Protein AF-A0A1Y0MNX3-F1 (afdb_monomer)

Solvent-accessible surface area (backbone atoms only — not comparable to full-atom values): 7514 Å² total; per-residue (Å²): 138,81,90,79,78,86,81,73,80,86,66,85,75,71,79,74,72,75,70,81,72,64,74,63,71,43,80,47,65,31,34,36,38,62,47,93,88,50,35,39,37,36,40,94,92,42,61,27,32,37,54,91,44,74,61,46,54,52,47,45,63,61,40,55,80,48,40,91,49,83,80,47,52,24,37,34,32,34,33,28,28,60,44,73,46,61,96,88,58,86,80,45,71,30,36,33,41,73,74,43,83,74,46,78,48,74,43,84,78,68,82,83,79,77,75,77,80,79,82,126

Nearest PDB structures (foldseek):
  4ah6-assembly2_D  TM=6.033E-01  e=1.443E-02  Homo sapiens
  9cai-assembly1_Cd  TM=4.189E-01  e=8.002E+00  Caenorhabditis elegans
  4v6w-assembly1_Cd  TM=4.218E-01  e=9.463E+00  Drosophila melanogaster
  4v8p-assembly4_GW  TM=3.388E-01  e=6.766E+00  Tetrahymena thermophila

pLDDT: mean 82.09, std 19.61, range [44.91, 98.5]

Mean predicted aligned error: 12.0 Å

Secondary structure (DSSP, 8-state):
-------------------------EEEEEEEEEETTEEEEEETTEEEEEP-SHHHHHHHHHHGGG-SSTT--EEEEEEEEEEEPPTT-SS-SEEEEEEEEEEE----------------

Sequence (120 aa):
MRKLVSLFFVLALLASCAEEQSTATKTYKGNFLLFEDNAVLEVNEVMYTVTNDAMTQELATKAANWQKTPYDMVPVTLEAVVKAKPANAEGWDSILTIKKIVEVSPTAVGPDIEIEETKQ

Radius of gyration: 23.62 Å; Cα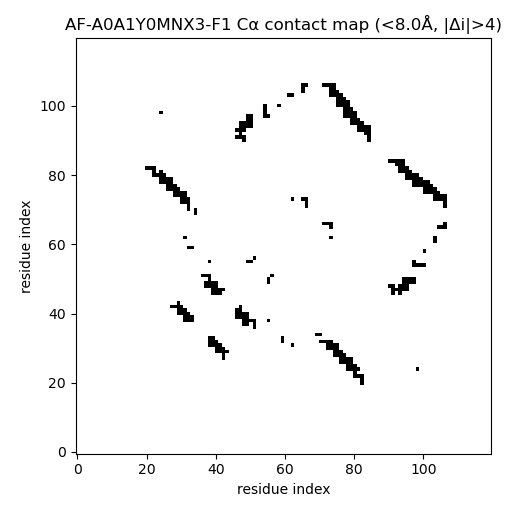 contacts (8 Å, |Δi|>4): 178; chains: 1; bounding box: 62×24×93 Å

Foldseek 3Di:
DDDDDDDDDPDPPPVPPVPPFPQDWDKAKFWWADAPQWIWTDGPNDIATEDNDPVSVVVNVVQVVQDPDNPGTWIFIFTWGKDADPPPDDDHRIYIYTPDTPDTDHRPDDPPPPPPPPDD

Structure (mmCIF, N/CA/C/O backbone):
data_AF-A0A1Y0MNX3-F1
#
_entry.id   AF-A0A1Y0MNX3-F1
#
loop_
_atom_site.group_PDB
_atom_site.id
_atom_site.type_symbol
_atom_site.label_atom_id
_atom_site.label_alt_id
_atom_site.label_comp_id
_atom_site.label_asym_id
_atom_site.label_entity_id
_atom_site.label_seq_id
_atom_site.pdbx_PDB_ins_code
_atom_site.C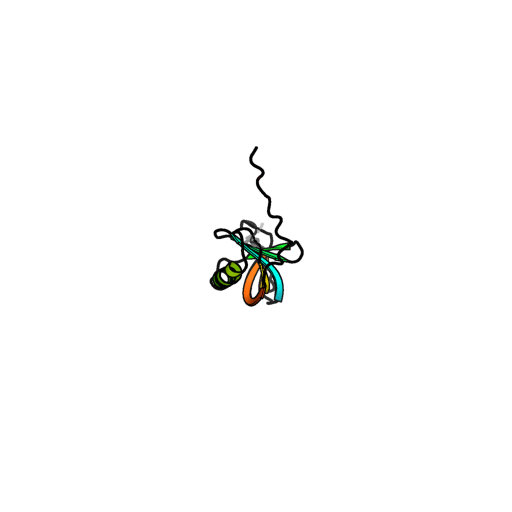artn_x
_atom_site.Cartn_y
_atom_site.Cartn_z
_atom_site.occupancy
_atom_site.B_iso_or_equiv
_atom_site.auth_seq_id
_atom_site.auth_comp_id
_atom_site.auth_asym_id
_atom_site.auth_atom_id
_atom_site.pdbx_PDB_model_num
ATOM 1 N N . MET A 1 1 ? 51.099 -1.761 -52.729 1.00 44.91 1 MET A N 1
ATOM 2 C CA . MET A 1 1 ? 50.479 -2.780 -51.845 1.00 44.91 1 MET A CA 1
ATOM 3 C C . MET A 1 1 ? 50.698 -2.295 -50.420 1.00 44.91 1 MET A C 1
ATOM 5 O O . MET A 1 1 ? 51.814 -1.919 -50.128 1.00 44.91 1 MET A O 1
ATOM 9 N N . ARG A 1 2 ? 49.722 -2.165 -49.528 1.00 46.69 2 ARG A N 1
ATOM 10 C CA . ARG A 1 2 ? 48.600 -3.057 -49.253 1.00 46.69 2 ARG A CA 1
ATOM 11 C C . ARG A 1 2 ? 47.549 -2.249 -48.482 1.00 46.69 2 ARG A C 1
ATOM 13 O O . ARG A 1 2 ? 47.880 -1.458 -47.609 1.00 46.69 2 ARG A O 1
ATOM 20 N N . LYS A 1 3 ? 46.301 -2.422 -48.894 1.00 47.12 3 LYS A N 1
ATOM 21 C CA . LYS A 1 3 ? 45.105 -1.801 -48.334 1.00 47.12 3 LYS A CA 1
ATOM 22 C C . LYS A 1 3 ? 44.914 -2.206 -46.869 1.00 47.12 3 LYS A C 1
ATOM 24 O O . LYS A 1 3 ? 45.121 -3.376 -46.563 1.00 47.12 3 LYS A O 1
ATOM 29 N N . LEU A 1 4 ? 44.432 -1.282 -46.042 1.00 53.62 4 LEU A N 1
ATOM 30 C CA . LEU A 1 4 ? 43.415 -1.529 -45.009 1.00 53.62 4 LEU A CA 1
ATOM 31 C C . LEU A 1 4 ? 42.909 -0.147 -44.551 1.00 53.62 4 LEU A C 1
ATOM 33 O O . LEU A 1 4 ? 43.524 0.512 -43.728 1.00 53.62 4 LEU A O 1
ATOM 37 N N . VAL A 1 5 ? 42.027 0.509 -45.307 1.00 50.84 5 VAL A N 1
ATOM 38 C CA . VAL A 1 5 ? 40.565 0.375 -45.173 1.00 50.84 5 VAL A CA 1
ATOM 39 C C . VAL A 1 5 ? 40.148 0.343 -43.704 1.00 50.84 5 VAL A C 1
ATOM 41 O O . VAL A 1 5 ? 40.226 -0.691 -43.054 1.00 50.84 5 VAL A O 1
ATOM 44 N N . SER A 1 6 ? 39.729 1.516 -43.230 1.00 51.72 6 SER A N 1
ATOM 45 C CA . SER A 1 6 ? 38.498 1.741 -42.469 1.00 51.72 6 SER A CA 1
ATOM 46 C C . SER A 1 6 ? 37.950 0.530 -41.703 1.00 51.72 6 SER A C 1
ATOM 48 O O . SER A 1 6 ? 37.350 -0.367 -42.289 1.00 51.72 6 SER A O 1
ATOM 50 N N . LEU A 1 7 ? 38.084 0.568 -40.381 1.00 47.44 7 LEU A N 1
ATOM 51 C CA . LEU A 1 7 ? 37.197 -0.135 -39.457 1.00 47.44 7 LEU A CA 1
ATOM 52 C C . LEU A 1 7 ? 36.682 0.937 -38.483 1.00 47.44 7 LEU A C 1
ATOM 54 O O . LEU A 1 7 ? 37.219 1.147 -37.405 1.00 47.44 7 LEU A O 1
ATOM 58 N N . PHE A 1 8 ? 35.880 1.887 -38.968 1.00 47.19 8 PHE A N 1
ATOM 59 C CA . PHE A 1 8 ? 34.423 1.808 -38.856 1.00 47.19 8 PHE A CA 1
ATOM 60 C C . PHE A 1 8 ? 34.000 1.072 -37.582 1.00 47.19 8 PHE A C 1
ATOM 62 O O . PHE A 1 8 ? 33.933 -0.152 -37.548 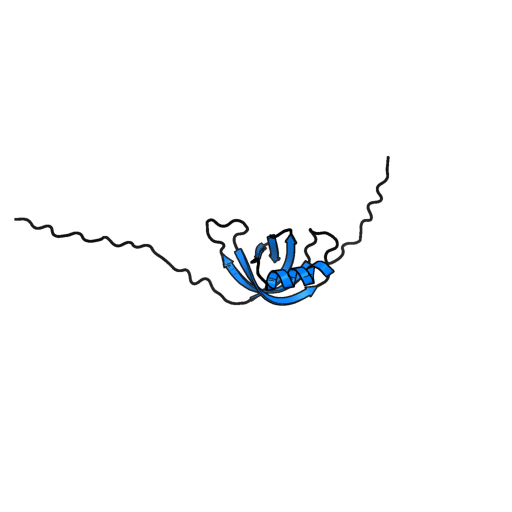1.00 47.19 8 PHE A O 1
ATOM 69 N N . PHE A 1 9 ? 33.742 1.864 -36.540 1.00 52.75 9 PHE A N 1
ATOM 70 C CA . PHE A 1 9 ? 32.481 1.786 -35.814 1.00 52.75 9 PHE A CA 1
ATOM 71 C C . PHE A 1 9 ? 32.033 0.342 -35.532 1.00 52.75 9 PHE A C 1
ATOM 73 O O . PHE A 1 9 ? 31.041 -0.128 -36.086 1.00 52.75 9 PHE A O 1
ATOM 80 N N . VAL A 1 10 ? 32.743 -0.377 -34.653 1.00 52.00 10 VAL A N 1
ATOM 81 C CA . VAL A 1 10 ? 32.151 -1.562 -34.013 1.00 52.00 10 VAL A CA 1
ATOM 82 C C . VAL A 1 10 ? 31.195 -1.052 -32.943 1.00 52.00 10 VAL A C 1
ATOM 84 O O . VAL A 1 10 ? 31.508 -0.928 -31.765 1.00 52.00 10 VAL A O 1
ATOM 87 N N . LEU A 1 11 ? 30.070 -0.590 -33.485 1.00 53.28 11 LEU A N 1
ATOM 88 C CA . LEU A 1 11 ? 28.711 -0.736 -33.024 1.00 53.28 11 LEU A CA 1
ATOM 89 C C . LEU A 1 11 ? 28.587 -1.061 -31.537 1.00 53.28 11 LEU A C 1
ATOM 91 O O . LEU A 1 11 ? 28.750 -2.200 -31.099 1.00 53.28 11 LEU A O 1
ATOM 95 N N . ALA A 1 12 ? 28.206 -0.017 -30.809 1.00 55.19 12 ALA A N 1
ATOM 96 C CA . ALA A 1 12 ? 27.437 -0.101 -29.589 1.00 55.19 12 ALA A CA 1
ATOM 97 C C . ALA A 1 12 ? 26.290 -1.108 -29.764 1.00 55.19 12 ALA A C 1
ATOM 99 O O . ALA A 1 12 ? 25.204 -0.769 -30.223 1.00 55.19 12 ALA A O 1
ATOM 100 N N . LEU A 1 13 ? 26.525 -2.351 -29.363 1.00 53.38 13 LEU A N 1
ATOM 101 C CA . LEU A 1 13 ? 25.471 -3.247 -28.917 1.00 53.38 13 LEU A CA 1
ATOM 102 C C . LEU A 1 13 ? 25.298 -2.991 -27.422 1.00 53.38 13 LEU A C 1
ATOM 104 O O . LEU A 1 13 ? 25.568 -3.837 -26.575 1.00 53.38 13 LEU A O 1
ATOM 108 N N . LEU A 1 14 ? 24.833 -1.776 -27.109 1.00 53.16 14 LEU A N 1
ATOM 109 C CA . LEU A 1 14 ? 23.932 -1.624 -25.982 1.00 53.16 14 LEU A CA 1
ATOM 110 C C . LEU A 1 14 ? 22.739 -2.498 -26.352 1.00 53.16 14 LEU A C 1
ATOM 112 O O . LEU A 1 14 ? 21.878 -2.090 -27.130 1.00 53.16 14 LEU A O 1
ATOM 116 N N . ALA A 1 15 ? 22.726 -3.728 -25.846 1.00 54.56 15 ALA A N 1
ATOM 117 C CA . A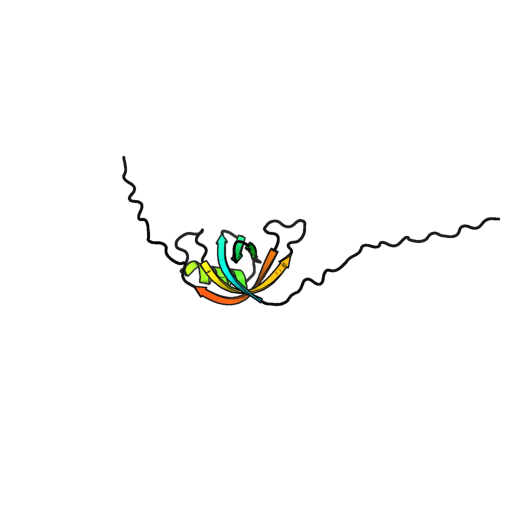LA A 1 15 ? 21.503 -4.487 -25.710 1.00 54.56 15 ALA A CA 1
ATOM 118 C C . ALA A 1 15 ? 20.621 -3.705 -24.727 1.00 54.56 15 ALA A C 1
ATOM 120 O O . ALA A 1 15 ? 20.504 -4.042 -23.554 1.00 54.56 15 ALA A O 1
ATOM 121 N N . SER A 1 16 ? 20.022 -2.614 -25.212 1.00 48.56 16 SER A N 1
ATOM 122 C CA . SER A 1 16 ? 18.798 -2.065 -24.662 1.00 48.56 16 SER A CA 1
ATOM 123 C C . SER A 1 16 ? 17.719 -3.070 -25.037 1.00 48.56 16 SER A C 1
ATOM 125 O O . SER A 1 16 ? 16.938 -2.888 -25.967 1.00 48.56 16 SER A O 1
ATOM 127 N N . CYS A 1 17 ? 17.747 -4.206 -24.343 1.00 46.94 17 CYS A N 1
ATOM 128 C CA . CYS A 1 17 ? 16.543 -4.970 -24.137 1.00 46.94 17 CYS A CA 1
ATOM 129 C C . CYS A 1 17 ? 15.695 -4.056 -23.252 1.00 46.94 17 CYS A C 1
ATOM 131 O O . CYS A 1 17 ? 15.854 -4.025 -22.034 1.00 46.94 17 CYS A O 1
ATOM 133 N N . ALA A 1 18 ? 14.909 -3.186 -23.888 1.00 52.16 18 ALA A N 1
ATOM 134 C CA . ALA A 1 18 ? 13.775 -2.573 -23.233 1.00 52.16 18 ALA A CA 1
ATOM 135 C C . ALA A 1 18 ? 12.852 -3.742 -22.897 1.00 52.16 18 ALA A C 1
ATOM 137 O O . ALA A 1 18 ? 12.107 -4.233 -23.741 1.00 52.16 18 ALA A O 1
ATOM 138 N N . GLU A 1 19 ? 13.045 -4.280 -21.700 1.00 54.31 19 GLU A N 1
ATOM 139 C CA . GLU A 1 19 ? 12.202 -5.310 -21.135 1.00 54.31 19 GLU A CA 1
ATOM 140 C C . GLU A 1 19 ? 10.801 -4.704 -21.072 1.00 54.31 19 GLU A C 1
ATOM 142 O O . GLU A 1 19 ? 10.567 -3.724 -20.358 1.00 54.31 19 GLU A O 1
ATOM 147 N N . GLU A 1 20 ? 9.893 -5.205 -21.914 1.00 53.56 20 GLU A N 1
ATOM 148 C CA . GLU A 1 20 ? 8.490 -4.813 -21.883 1.00 53.56 20 GLU A CA 1
ATOM 149 C C . GLU A 1 20 ? 7.915 -5.283 -20.551 1.00 53.56 20 GLU A C 1
ATOM 151 O O . GLU A 1 20 ? 7.464 -6.415 -20.372 1.00 53.56 20 GLU A O 1
ATOM 156 N N . GLN A 1 21 ? 8.020 -4.399 -19.568 1.00 53.91 21 GLN A N 1
ATOM 157 C CA . GLN A 1 21 ? 7.585 -4.640 -18.214 1.00 53.91 21 GLN A CA 1
ATOM 158 C C . GLN A 1 21 ? 6.061 -4.694 -18.233 1.00 53.91 21 GLN A C 1
ATOM 160 O O . GLN A 1 21 ? 5.395 -3.664 -18.309 1.00 53.91 21 GLN A O 1
ATOM 165 N N . SER A 1 22 ? 5.525 -5.916 -18.242 1.00 55.50 22 SER A N 1
ATOM 166 C CA . SER A 1 22 ? 4.095 -6.230 -18.243 1.00 55.50 22 SER A CA 1
ATOM 167 C C . SER A 1 22 ? 3.299 -5.247 -17.369 1.00 55.50 22 SER A C 1
ATOM 169 O O . SER A 1 22 ? 3.294 -5.351 -16.144 1.00 55.50 22 SER A O 1
ATOM 171 N N . THR A 1 23 ? 2.565 -4.337 -18.010 1.00 68.44 23 THR A N 1
ATOM 172 C CA . THR A 1 23 ? 1.703 -3.321 -17.382 1.00 68.44 23 THR A CA 1
ATOM 173 C C . THR A 1 23 ? 0.307 -3.848 -17.041 1.00 68.44 23 THR A C 1
ATOM 175 O O . THR A 1 23 ? -0.625 -3.070 -16.841 1.00 68.44 23 THR A O 1
ATOM 178 N N . ALA A 1 24 ? 0.130 -5.170 -16.996 1.00 87.50 24 ALA A N 1
ATOM 179 C CA . ALA A 1 24 ? -1.162 -5.774 -16.718 1.00 87.50 24 ALA A CA 1
ATOM 180 C C . ALA A 1 24 ? -1.634 -5.412 -15.303 1.00 87.50 24 ALA A C 1
ATOM 182 O O . ALA A 1 24 ? -0.997 -5.771 -14.309 1.00 87.50 24 ALA A O 1
ATOM 183 N N . THR A 1 25 ? -2.773 -4.727 -15.225 1.00 95.19 25 THR A N 1
ATOM 184 C CA . THR A 1 25 ? -3.470 -4.475 -13.965 1.00 95.19 25 THR A CA 1
ATOM 185 C C . THR A 1 25 ? -3.957 -5.799 -13.377 1.00 95.19 25 THR A C 1
ATOM 187 O O . THR A 1 25 ? -4.598 -6.592 -14.069 1.00 95.19 25 THR A O 1
ATOM 190 N N . LYS A 1 26 ? -3.666 -6.037 -12.097 1.00 97.19 26 LYS A N 1
ATOM 191 C CA . LYS A 1 26 ? -4.091 -7.220 -11.334 1.00 97.19 26 LYS A CA 1
ATOM 192 C C . LYS A 1 26 ? -4.716 -6.802 -10.009 1.00 97.19 26 LYS A C 1
ATOM 194 O O . LYS A 1 26 ? -4.482 -5.692 -9.538 1.00 97.19 26 LYS A O 1
ATOM 199 N N . THR A 1 27 ? -5.483 -7.702 -9.403 1.00 98.06 27 THR A N 1
ATOM 200 C CA . THR A 1 27 ? -6.028 -7.510 -8.055 1.00 98.06 27 THR A CA 1
ATOM 201 C C . THR A 1 27 ? -5.050 -8.026 -7.003 1.00 98.06 27 THR A C 1
ATOM 203 O O . THR A 1 27 ? -4.554 -9.146 -7.110 1.00 98.06 27 THR A O 1
ATOM 206 N N . TYR A 1 28 ? -4.812 -7.219 -5.976 1.00 98.06 28 TYR A N 1
ATOM 207 C CA . TYR A 1 28 ? -3.957 -7.515 -4.833 1.00 98.06 28 TYR A CA 1
ATOM 208 C C . TYR A 1 28 ? -4.782 -7.399 -3.557 1.00 98.06 28 TYR A C 1
ATOM 210 O O . TYR A 1 28 ? -5.500 -6.417 -3.379 1.00 98.06 28 TYR A O 1
ATOM 218 N N . LYS A 1 29 ? -4.666 -8.392 -2.676 1.00 98.12 29 LYS A N 1
ATOM 219 C CA . LYS A 1 29 ? -5.231 -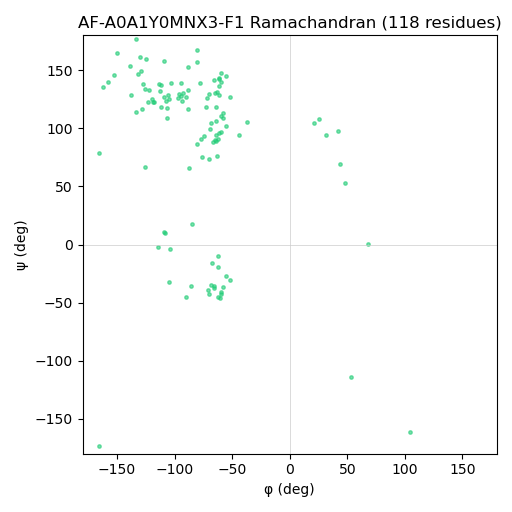8.364 -1.327 1.00 98.12 29 LYS A CA 1
ATOM 220 C C . LYS A 1 29 ? -4.078 -8.445 -0.340 1.00 98.12 29 LYS A C 1
ATOM 222 O O . LYS A 1 29 ? -3.292 -9.385 -0.424 1.00 98.12 29 LYS A O 1
ATOM 227 N N . GLY A 1 30 ? -3.963 -7.466 0.544 1.00 97.44 30 GLY A N 1
ATOM 228 C CA . GLY A 1 30 ? -2.784 -7.322 1.390 1.00 97.44 30 GLY A CA 1
ATOM 229 C C . GLY A 1 30 ? -2.993 -6.363 2.547 1.00 97.44 30 GLY A C 1
ATOM 230 O O . GLY A 1 30 ? -4.101 -5.870 2.748 1.00 97.44 30 GLY A O 1
ATOM 231 N N . ASN A 1 31 ? -1.918 -6.092 3.277 1.00 97.94 31 ASN A N 1
ATOM 232 C CA . ASN A 1 31 ? -1.903 -5.152 4.389 1.00 97.94 31 ASN A CA 1
ATOM 233 C C . ASN A 1 31 ? -1.147 -3.892 3.966 1.00 97.94 31 ASN A C 1
ATOM 235 O O . ASN A 1 31 ? -0.006 -3.964 3.514 1.00 97.94 31 ASN A O 1
ATOM 239 N N . PHE A 1 32 ? -1.796 -2.739 4.069 1.00 98.00 32 PHE A N 1
ATOM 240 C CA . PHE A 1 32 ? -1.258 -1.449 3.662 1.00 98.00 32 PHE A CA 1
ATOM 241 C C . PHE A 1 32 ? -0.811 -0.635 4.872 1.00 98.00 32 PHE A C 1
ATOM 243 O O . PHE A 1 32 ? -1.523 -0.562 5.873 1.00 98.00 32 PHE A O 1
ATOM 250 N N . LEU A 1 33 ? 0.332 0.030 4.748 1.00 97.00 33 LEU A N 1
ATOM 251 C CA . LEU A 1 33 ? 0.828 0.993 5.719 1.00 97.00 33 LEU A CA 1
ATOM 252 C C . LEU A 1 33 ? 1.409 2.198 4.981 1.00 97.00 33 LEU A C 1
ATOM 254 O O . LEU A 1 33 ? 2.263 2.032 4.112 1.00 97.00 33 LEU A O 1
ATOM 258 N N . LEU A 1 34 ? 0.976 3.402 5.351 1.00 96.25 34 LEU A N 1
ATOM 259 C CA . LEU A 1 34 ? 1.712 4.629 5.065 1.00 96.25 34 LEU A CA 1
ATOM 260 C C . LEU A 1 34 ? 2.334 5.099 6.375 1.00 96.25 34 LEU A C 1
ATOM 262 O O . LEU A 1 34 ? 1.608 5.417 7.315 1.00 96.25 34 LEU A O 1
ATOM 266 N N . PHE A 1 35 ? 3.660 5.145 6.420 1.00 92.81 35 PHE A N 1
ATOM 267 C CA . PHE A 1 35 ? 4.396 5.710 7.541 1.00 92.81 35 PHE A CA 1
ATOM 268 C C . PHE A 1 35 ? 5.312 6.816 7.024 1.00 92.81 35 PHE A C 1
ATOM 270 O O . PHE A 1 35 ? 6.133 6.580 6.134 1.00 92.81 35 PHE A O 1
ATOM 277 N N . GLU A 1 36 ? 5.134 8.023 7.564 1.00 90.19 36 GLU A N 1
ATOM 278 C CA . GLU A 1 36 ? 5.725 9.251 7.023 1.00 90.19 36 GLU A CA 1
ATOM 279 C C . GLU A 1 36 ? 5.362 9.392 5.532 1.00 90.19 36 GLU A C 1
ATOM 281 O O . GLU A 1 36 ? 4.183 9.495 5.201 1.00 90.19 36 GLU A O 1
ATOM 286 N N . ASP A 1 37 ? 6.342 9.320 4.633 1.00 90.44 37 ASP A N 1
ATOM 287 C CA . ASP A 1 37 ? 6.141 9.386 3.180 1.00 90.44 37 ASP A CA 1
ATOM 288 C C . ASP A 1 37 ? 6.374 8.040 2.470 1.00 90.44 37 ASP A C 1
ATOM 290 O O . ASP A 1 37 ? 6.437 7.973 1.238 1.00 90.44 37 ASP A O 1
ATOM 294 N N . ASN A 1 38 ? 6.502 6.954 3.239 1.00 92.62 38 ASN A N 1
ATOM 295 C CA . ASN A 1 38 ? 6.797 5.619 2.733 1.00 92.62 38 ASN A CA 1
ATOM 296 C C . ASN A 1 38 ? 5.560 4.728 2.809 1.00 92.62 38 ASN A C 1
ATOM 298 O O . ASN A 1 38 ? 5.122 4.312 3.883 1.00 92.62 38 ASN A O 1
ATOM 302 N N . ALA A 1 39 ? 5.003 4.425 1.640 1.00 96.56 39 ALA A N 1
ATOM 303 C CA . ALA A 1 39 ? 3.864 3.535 1.506 1.00 96.56 39 ALA A CA 1
ATOM 304 C C . ALA A 1 39 ? 4.330 2.109 1.179 1.00 96.56 39 ALA A C 1
ATOM 306 O O . ALA A 1 39 ? 5.105 1.887 0.242 1.00 96.56 39 ALA A O 1
ATOM 307 N N . VAL A 1 40 ? 3.830 1.135 1.936 1.00 96.75 40 VAL A N 1
ATOM 308 C CA . VAL A 1 40 ? 4.143 -0.289 1.787 1.00 96.75 40 VAL A CA 1
ATOM 309 C C . VAL A 1 40 ? 2.849 -1.085 1.677 1.00 96.75 40 VAL A C 1
ATOM 311 O O . VAL A 1 40 ? 1.882 -0.834 2.396 1.00 96.75 40 VAL A O 1
ATOM 314 N N . LEU A 1 41 ? 2.843 -2.063 0.772 1.00 97.94 41 LEU A N 1
ATOM 315 C CA . LEU A 1 41 ? 1.821 -3.100 0.712 1.00 97.94 41 LEU A CA 1
ATOM 316 C C . LEU A 1 41 ? 2.487 -4.457 0.929 1.00 97.94 41 LEU A C 1
ATOM 318 O O . LEU A 1 41 ? 3.367 -4.839 0.164 1.00 97.94 41 LEU A O 1
ATOM 322 N N . GLU A 1 42 ? 2.039 -5.194 1.934 1.00 97.62 42 GLU A N 1
ATOM 323 C CA . GLU A 1 42 ? 2.418 -6.586 2.155 1.00 97.62 42 GLU A CA 1
ATOM 324 C C . GLU A 1 42 ? 1.373 -7.514 1.519 1.00 97.62 42 GLU A C 1
ATOM 326 O O . GLU A 1 42 ? 0.180 -7.400 1.802 1.00 97.62 42 GLU A O 1
ATOM 331 N N . VAL A 1 43 ? 1.803 -8.458 0.680 1.00 97.25 43 VAL A N 1
ATOM 332 C CA . VAL A 1 43 ? 0.949 -9.509 0.104 1.00 97.25 43 VAL A CA 1
ATOM 333 C C . VAL A 1 43 ? 1.662 -10.848 0.238 1.00 97.25 43 VAL A C 1
ATOM 335 O O . VAL A 1 43 ? 2.673 -11.059 -0.425 1.00 97.25 43 VAL A O 1
ATOM 338 N N . ASN A 1 44 ? 1.119 -11.773 1.034 1.00 94.69 44 ASN A N 1
ATOM 339 C CA . ASN A 1 44 ? 1.701 -13.105 1.259 1.00 94.69 44 ASN A CA 1
ATOM 340 C C . ASN A 1 44 ? 3.210 -13.043 1.580 1.00 94.69 44 ASN A C 1
ATOM 342 O O . ASN A 1 44 ? 4.002 -13.666 0.879 1.00 94.69 44 ASN A O 1
ATOM 346 N N . GLU A 1 45 ? 3.603 -12.243 2.580 1.00 92.50 45 GLU A N 1
ATOM 347 C CA . GLU A 1 45 ? 5.005 -12.029 3.002 1.00 92.50 45 GLU A CA 1
ATOM 348 C C . GLU A 1 45 ? 5.893 -11.281 1.983 1.00 92.50 45 GLU A C 1
ATOM 350 O O . GLU A 1 45 ? 7.066 -11.016 2.243 1.00 92.50 45 GLU A O 1
ATOM 355 N N . VAL A 1 46 ? 5.349 -10.890 0.826 1.00 95.62 46 VAL A N 1
ATOM 356 C CA . VAL A 1 46 ? 6.050 -10.066 -0.163 1.00 95.62 46 VAL A CA 1
ATOM 357 C C . VAL A 1 46 ? 5.733 -8.597 0.075 1.00 95.62 46 VAL A C 1
ATOM 359 O O . VAL A 1 46 ? 4.572 -8.187 0.031 1.00 95.62 46 VAL A O 1
ATOM 362 N N . MET A 1 47 ? 6.777 -7.794 0.261 1.00 95.75 47 MET A N 1
ATOM 363 C CA . MET A 1 47 ? 6.663 -6.351 0.428 1.00 95.75 47 MET A CA 1
ATOM 364 C C . MET A 1 47 ? 6.798 -5.618 -0.907 1.00 95.75 47 MET A C 1
ATOM 366 O O . MET A 1 47 ? 7.757 -5.814 -1.656 1.00 95.75 47 MET A O 1
ATOM 370 N N . TYR A 1 48 ? 5.855 -4.722 -1.178 1.00 96.88 48 TYR A N 1
ATOM 371 C CA . TYR A 1 48 ? 5.872 -3.821 -2.324 1.00 96.88 48 TYR A CA 1
ATOM 372 C C . TYR A 1 48 ? 6.043 -2.388 -1.837 1.00 96.88 48 TYR A C 1
ATOM 374 O O . TYR A 1 48 ? 5.305 -1.933 -0.961 1.00 96.88 48 TYR A O 1
ATOM 382 N N . THR A 1 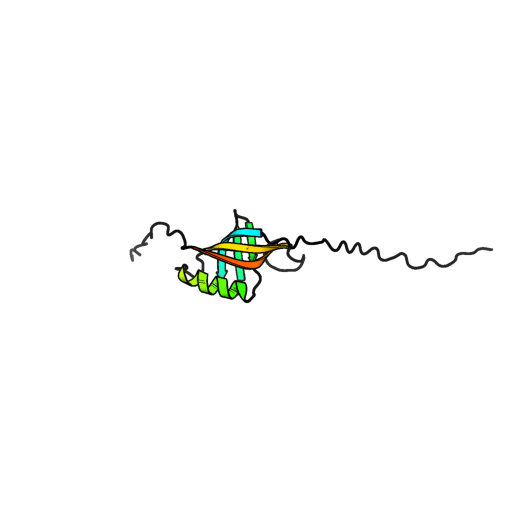49 ? 6.961 -1.649 -2.456 1.00 96.25 49 THR A N 1
ATOM 383 C CA . THR A 1 49 ? 6.972 -0.188 -2.342 1.00 96.25 49 THR A CA 1
ATOM 384 C C . THR A 1 49 ? 5.795 0.359 -3.141 1.00 96.25 49 THR A C 1
ATOM 386 O O . THR A 1 49 ? 5.656 0.052 -4.323 1.00 96.25 49 THR A O 1
ATOM 389 N N . VAL A 1 50 ? 4.939 1.171 -2.531 1.00 97.00 50 VAL A N 1
ATOM 390 C CA . VAL A 1 50 ? 3.804 1.791 -3.223 1.00 97.00 50 VAL A CA 1
ATOM 391 C C . VAL A 1 50 ? 4.206 3.186 -3.704 1.00 97.00 50 VAL A C 1
ATOM 393 O O . VAL A 1 50 ? 4.917 3.913 -3.012 1.00 97.00 50 VAL A O 1
ATOM 396 N N . THR A 1 51 ? 3.801 3.566 -4.917 1.00 96.00 51 THR A N 1
ATOM 397 C CA . THR A 1 51 ? 4.100 4.905 -5.449 1.00 96.00 51 THR A CA 1
ATOM 398 C C . THR A 1 51 ? 3.478 6.003 -4.596 1.00 96.00 51 THR A C 1
ATOM 400 O O . THR A 1 51 ? 2.312 5.922 -4.251 1.00 96.00 51 THR A O 1
ATOM 403 N N . ASN A 1 52 ? 4.213 7.077 -4.307 1.00 94.81 52 ASN A N 1
ATOM 404 C CA . ASN A 1 52 ? 3.640 8.232 -3.615 1.00 94.81 52 ASN A CA 1
ATOM 405 C C . ASN A 1 52 ? 2.879 9.124 -4.617 1.00 94.81 52 ASN A C 1
ATOM 407 O O . ASN A 1 52 ? 3.449 10.023 -5.235 1.00 94.81 52 ASN A O 1
ATOM 411 N N . ASP A 1 53 ? 1.605 8.804 -4.845 1.00 96.06 53 ASP A N 1
ATOM 412 C CA . ASP A 1 53 ? 0.701 9.509 -5.758 1.00 96.06 53 ASP A CA 1
ATOM 413 C C . ASP A 1 53 ? -0.671 9.786 -5.121 1.00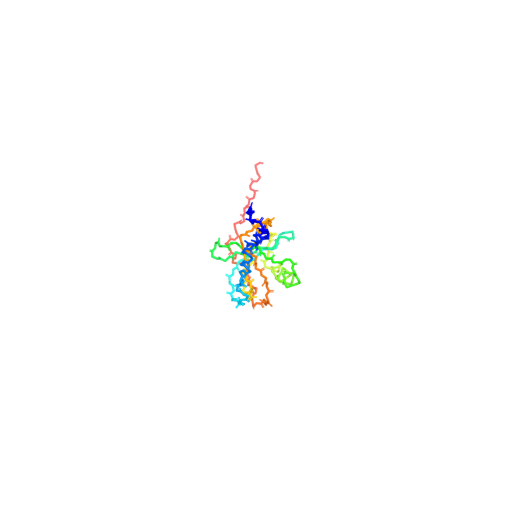 96.06 53 ASP A C 1
ATOM 415 O O . ASP A 1 53 ? -0.958 9.382 -3.994 1.00 96.06 53 ASP A O 1
ATOM 419 N N . ALA A 1 54 ? -1.545 10.480 -5.855 1.00 97.56 54 ALA A N 1
ATOM 420 C CA . ALA A 1 54 ? -2.868 10.863 -5.364 1.00 97.56 54 ALA A CA 1
ATOM 421 C C . ALA A 1 54 ? -3.736 9.664 -4.934 1.00 97.56 54 ALA A C 1
ATOM 423 O O . ALA A 1 54 ? -4.452 9.765 -3.941 1.00 97.56 54 ALA A O 1
ATOM 424 N N . MET A 1 55 ? -3.648 8.525 -5.633 1.00 98.06 55 MET A N 1
ATOM 425 C CA . MET A 1 55 ? -4.399 7.317 -5.268 1.00 98.06 55 MET A CA 1
ATOM 426 C C . MET A 1 55 ? -3.890 6.714 -3.959 1.00 98.06 55 MET A C 1
ATOM 428 O O . MET A 1 55 ? -4.670 6.191 -3.166 1.00 98.06 55 MET A O 1
ATOM 432 N N . THR A 1 56 ? -2.587 6.806 -3.716 1.00 98.25 56 THR A N 1
ATOM 433 C CA . THR A 1 56 ? -1.965 6.341 -2.474 1.00 98.25 56 THR A CA 1
ATOM 434 C C . THR A 1 56 ? -2.328 7.236 -1.297 1.00 98.25 56 THR A C 1
ATOM 436 O O . THR A 1 56 ? -2.661 6.728 -0.229 1.00 98.25 56 THR A O 1
ATOM 439 N N . GLN A 1 57 ? -2.378 8.553 -1.504 1.00 97.94 57 GLN A N 1
ATOM 440 C CA . GLN A 1 57 ? -2.857 9.501 -0.491 1.00 97.94 57 GLN A CA 1
ATOM 441 C C . GLN A 1 57 ? -4.355 9.313 -0.183 1.00 97.94 57 GLN A C 1
ATOM 443 O O . GLN A 1 57 ? -4.777 9.372 0.976 1.00 97.94 57 GLN A O 1
ATOM 448 N N . GLU A 1 58 ? -5.169 9.010 -1.200 1.00 98.19 58 GLU A N 1
ATOM 449 C CA . GLU A 1 58 ? -6.574 8.641 -1.008 1.00 98.19 58 GLU A CA 1
ATOM 450 C C . GLU A 1 58 ? -6.707 7.349 -0.188 1.00 98.19 58 GLU A C 1
ATOM 452 O O . GLU A 1 58 ? -7.512 7.283 0.747 1.00 98.19 58 GLU A O 1
ATOM 457 N N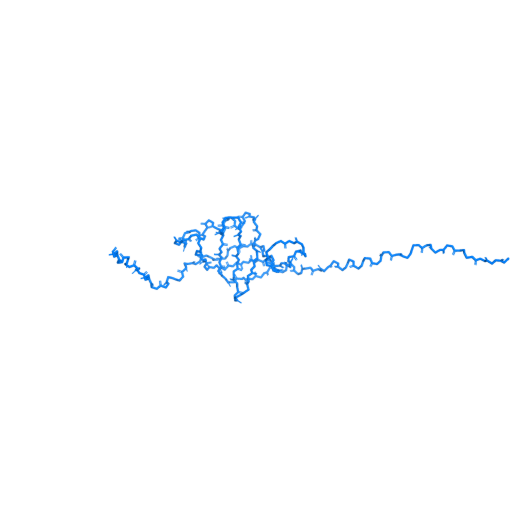 . LEU A 1 59 ? -5.904 6.327 -0.506 1.00 98.38 59 LEU A N 1
ATOM 458 C CA . LEU A 1 59 ? -5.884 5.074 0.245 1.00 98.38 59 LEU A CA 1
ATOM 459 C C . LEU A 1 59 ? -5.480 5.304 1.702 1.00 98.38 59 LEU A C 1
ATOM 461 O O . LEU A 1 59 ? -6.161 4.807 2.593 1.00 98.38 59 LEU A O 1
ATOM 465 N N . ALA A 1 60 ? -4.431 6.089 1.947 1.00 97.62 60 ALA A N 1
ATOM 466 C CA . ALA A 1 60 ? -3.972 6.418 3.291 1.00 97.62 60 ALA A CA 1
ATOM 467 C C . ALA A 1 60 ? -5.052 7.123 4.117 1.00 97.62 60 ALA A C 1
ATOM 469 O O . ALA A 1 60 ? -5.300 6.744 5.258 1.00 97.62 60 ALA A O 1
ATOM 470 N N . THR A 1 61 ? -5.775 8.068 3.512 1.00 97.19 61 THR A N 1
ATOM 471 C CA . THR A 1 61 ? -6.905 8.748 4.165 1.00 97.19 61 THR A CA 1
ATOM 472 C C . THR A 1 61 ? -8.001 7.758 4.575 1.00 97.19 61 THR A C 1
ATOM 474 O O . THR A 1 61 ? -8.569 7.859 5.662 1.00 97.19 61 THR A O 1
ATOM 477 N N . LYS A 1 62 ? -8.306 6.772 3.721 1.00 97.00 62 LYS A N 1
ATOM 478 C CA . LYS A 1 62 ? -9.291 5.723 4.028 1.00 97.00 62 LYS A CA 1
ATOM 479 C C . LYS A 1 62 ? -8.781 4.762 5.103 1.00 97.00 62 LYS A C 1
ATOM 481 O O . LYS A 1 62 ? -9.546 4.418 6.002 1.00 97.00 62 LYS A O 1
ATOM 486 N N . ALA A 1 63 ? -7.515 4.360 5.016 1.00 96.12 63 ALA A N 1
ATOM 487 C CA . ALA A 1 63 ? -6.863 3.435 5.936 1.00 96.12 63 ALA A CA 1
ATOM 488 C C . ALA A 1 63 ? -6.733 4.010 7.354 1.00 96.12 63 ALA A C 1
ATOM 490 O O . ALA A 1 63 ? -6.950 3.278 8.314 1.00 96.12 63 ALA A O 1
ATOM 491 N N . ALA A 1 64 ? -6.494 5.317 7.496 1.00 94.50 64 ALA A N 1
ATOM 492 C CA . ALA A 1 64 ? -6.363 5.987 8.792 1.00 94.50 64 ALA A CA 1
ATOM 493 C C . ALA A 1 64 ? -7.571 5.776 9.728 1.00 94.50 64 ALA A C 1
ATOM 495 O O . ALA A 1 64 ? -7.411 5.774 10.943 1.00 94.50 64 ALA A O 1
ATOM 496 N N . ASN A 1 65 ? -8.771 5.530 9.186 1.00 93.62 65 ASN A N 1
ATOM 497 C CA . ASN A 1 65 ? -9.967 5.236 9.992 1.00 93.62 65 ASN A CA 1
ATOM 498 C C . ASN A 1 65 ? -9.901 3.886 10.727 1.00 93.62 65 ASN A C 1
ATOM 500 O O . ASN A 1 65 ? -10.707 3.636 11.621 1.00 93.62 65 ASN A O 1
ATOM 504 N N . TRP A 1 66 ? -8.978 3.009 10.331 1.00 92.75 66 TRP A N 1
ATOM 505 C CA . TRP A 1 66 ? -8.833 1.649 10.850 1.00 92.75 66 TRP A CA 1
ATOM 506 C C . TRP A 1 66 ? -7.518 1.435 11.610 1.00 92.75 66 TRP A C 1
ATOM 508 O O . TRP A 1 66 ? -7.292 0.347 12.138 1.00 92.75 66 TRP A O 1
ATOM 518 N N . GLN A 1 67 ? -6.663 2.457 11.680 1.00 90.62 67 GLN A N 1
ATOM 519 C CA . GLN A 1 67 ? -5.400 2.428 12.414 1.00 90.62 67 GLN A CA 1
ATOM 520 C C . GLN A 1 67 ? -5.620 2.896 13.857 1.00 90.62 67 GLN A C 1
ATOM 522 O O . GLN A 1 67 ? -6.155 3.980 14.082 1.00 90.62 67 GLN A O 1
ATOM 527 N N . LYS A 1 68 ? -5.192 2.100 14.846 1.00 90.00 68 LYS A N 1
ATOM 528 C CA . LYS A 1 68 ? -5.101 2.539 16.249 1.00 90.00 68 LYS A CA 1
ATOM 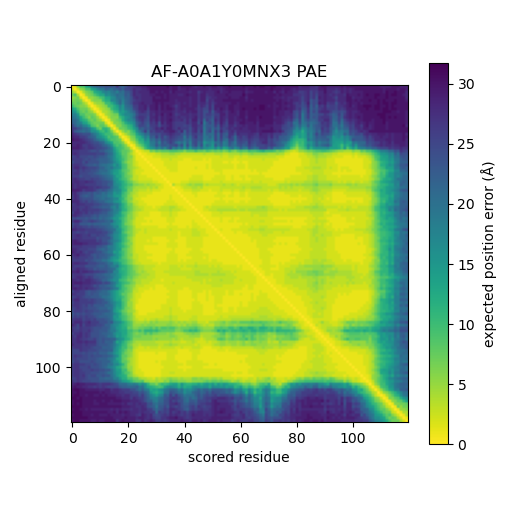529 C C . LYS A 1 68 ? -3.760 3.236 16.502 1.00 90.00 68 LYS A C 1
ATOM 531 O O . LYS A 1 68 ? -3.703 4.205 17.256 1.00 90.00 68 LYS A O 1
ATOM 536 N N . THR A 1 69 ? -2.693 2.757 15.862 1.00 90.75 69 THR A N 1
ATOM 537 C CA . THR A 1 69 ? -1.343 3.332 15.903 1.00 90.75 69 THR A CA 1
ATOM 538 C C . THR A 1 69 ? -0.815 3.643 14.495 1.00 90.75 69 THR A C 1
ATOM 540 O O . THR A 1 69 ? -1.277 3.037 13.527 1.00 90.75 69 THR A O 1
ATOM 543 N N . PRO A 1 70 ? 0.197 4.525 14.348 1.00 89.94 70 PRO A N 1
ATOM 544 C CA . PRO A 1 70 ? 0.813 4.826 13.050 1.00 89.94 70 PRO A CA 1
ATOM 545 C C . PRO A 1 70 ? 1.506 3.639 12.371 1.00 89.94 70 PRO A C 1
ATOM 547 O O . PRO A 1 70 ? 1.923 3.776 11.227 1.00 89.94 70 PRO A O 1
ATOM 550 N N . TYR A 1 71 ? 1.678 2.515 13.072 1.00 92.12 71 TYR A N 1
ATOM 551 C CA . TYR A 1 71 ? 2.341 1.308 12.574 1.00 92.12 71 TYR A CA 1
ATOM 552 C C . TYR A 1 71 ? 1.351 0.195 12.217 1.00 92.12 71 TYR A C 1
ATOM 554 O O . TYR A 1 71 ? 1.756 -0.856 11.721 1.00 92.12 71 TYR A O 1
ATOM 562 N N . ASP A 1 72 ? 0.059 0.411 12.465 1.00 92.62 72 ASP A N 1
ATOM 563 C CA . ASP A 1 72 ? -0.960 -0.593 12.206 1.00 92.62 72 ASP A CA 1
ATOM 564 C C . ASP A 1 72 ? -1.176 -0.724 10.700 1.00 92.62 72 ASP A C 1
ATOM 566 O O . ASP A 1 72 ? -1.592 0.220 10.017 1.00 92.62 72 ASP A O 1
ATOM 570 N N . MET A 1 73 ? -0.916 -1.918 10.177 1.00 95.06 73 MET A N 1
ATOM 571 C CA . MET A 1 73 ? -1.228 -2.213 8.789 1.00 95.06 73 MET A CA 1
ATOM 572 C C . MET A 1 73 ? -2.727 -2.479 8.630 1.00 95.06 73 MET A C 1
ATOM 574 O O . MET A 1 73 ? -3.342 -3.169 9.443 1.00 95.06 73 MET A O 1
ATOM 578 N N . VAL A 1 74 ? -3.307 -1.957 7.554 1.00 96.75 74 VAL A N 1
ATOM 579 C CA . VAL A 1 74 ? -4.743 -2.030 7.278 1.00 96.75 74 VAL A CA 1
ATOM 580 C C . VAL A 1 74 ? -5.001 -2.988 6.117 1.00 96.75 74 VAL A C 1
ATOM 582 O O . VAL A 1 74 ? -4.409 -2.805 5.050 1.00 96.75 74 VAL A O 1
ATOM 585 N N . PRO A 1 75 ? -5.887 -3.987 6.264 1.00 97.56 75 PRO A N 1
ATOM 586 C CA . PRO A 1 75 ? -6.249 -4.873 5.167 1.00 97.56 75 PRO A CA 1
ATOM 587 C C . PRO A 1 75 ? -6.932 -4.118 4.019 1.00 97.56 75 PRO A C 1
ATOM 589 O O . PRO A 1 75 ? -7.881 -3.356 4.223 1.00 97.56 75 PRO A O 1
ATOM 592 N N . VAL A 1 76 ? -6.473 -4.350 2.791 1.00 98.31 76 VAL A N 1
ATOM 593 C CA . VAL A 1 76 ? -6.978 -3.691 1.580 1.00 98.31 76 VAL A CA 1
ATOM 594 C C . VAL A 1 76 ? -7.101 -4.667 0.415 1.00 98.31 76 VAL A C 1
ATOM 596 O O . VAL A 1 76 ? -6.355 -5.644 0.309 1.00 98.31 76 VAL A O 1
ATOM 599 N N . THR A 1 77 ? -8.009 -4.349 -0.507 1.00 98.44 77 THR A N 1
ATOM 600 C CA . THR A 1 77 ? -8.071 -4.955 -1.841 1.00 98.44 77 THR A CA 1
ATOM 601 C C . THR A 1 77 ? -7.907 -3.856 -2.889 1.00 98.44 77 THR A C 1
ATOM 603 O O . THR A 1 77 ? -8.649 -2.872 -2.887 1.00 98.44 77 THR A O 1
ATOM 606 N N . LEU A 1 78 ? -6.944 -4.012 -3.797 1.00 98.50 78 LEU A N 1
ATOM 607 C CA . LEU A 1 78 ? -6.543 -2.996 -4.774 1.00 98.50 78 LEU A CA 1
ATOM 608 C C . LEU A 1 78 ? -6.455 -3.599 -6.177 1.00 98.50 78 LEU A C 1
ATOM 610 O O . LEU A 1 78 ? -6.035 -4.740 -6.333 1.00 98.50 78 LEU A O 1
ATOM 614 N N . GLU A 1 79 ? -6.773 -2.821 -7.208 1.00 98.25 79 GLU A N 1
ATOM 615 C CA . GLU A 1 79 ? -6.303 -3.099 -8.568 1.00 98.25 79 GLU A CA 1
ATOM 616 C C . GLU A 1 79 ? -5.055 -2.249 -8.827 1.00 98.25 79 GLU A C 1
ATOM 618 O O . GLU A 1 79 ? -5.075 -1.027 -8.642 1.00 98.25 79 GLU A O 1
ATOM 623 N N . ALA A 1 80 ? -3.959 -2.883 -9.237 1.00 97.88 80 ALA A N 1
ATOM 624 C CA . ALA A 1 80 ? -2.662 -2.231 -9.354 1.00 97.88 80 ALA A CA 1
ATOM 625 C C . ALA A 1 80 ? -1.790 -2.833 -10.459 1.00 97.88 80 ALA A C 1
ATOM 627 O O . ALA A 1 80 ? -2.044 -3.931 -10.955 1.00 97.88 80 ALA A O 1
ATOM 628 N N . VAL A 1 81 ? -0.743 -2.095 -10.826 1.00 97.25 81 VAL A N 1
ATOM 629 C CA . VAL A 1 81 ? 0.321 -2.548 -11.731 1.00 97.25 81 VAL A CA 1
ATOM 630 C C . VAL A 1 81 ? 1.620 -2.635 -10.941 1.00 97.25 81 VAL A C 1
ATOM 632 O O . VAL A 1 81 ? 1.916 -1.734 -10.158 1.00 97.25 81 VAL A O 1
ATOM 635 N N . VAL A 1 82 ? 2.399 -3.694 -11.163 1.00 95.88 82 VAL A N 1
ATOM 636 C CA . VAL A 1 82 ? 3.705 -3.892 -10.524 1.00 95.88 82 VAL A CA 1
ATOM 637 C C . VAL A 1 82 ? 4.816 -3.787 -11.557 1.00 95.88 82 VAL A C 1
ATOM 639 O O . VAL A 1 82 ? 4.719 -4.344 -12.648 1.00 95.88 82 VAL A O 1
ATOM 642 N N . LYS A 1 83 ? 5.891 -3.101 -11.177 1.00 94.00 83 LYS A N 1
ATOM 643 C CA . LYS A 1 83 ? 7.153 -3.049 -11.910 1.00 94.00 83 LYS A CA 1
ATOM 644 C C . LYS A 1 83 ? 8.311 -3.364 -10.971 1.00 94.00 83 LYS A C 1
ATOM 646 O O . LYS A 1 83 ? 8.260 -3.032 -9.792 1.00 94.00 83 LYS A O 1
ATOM 651 N N . ALA A 1 84 ? 9.370 -3.957 -11.498 1.00 93.50 84 ALA A N 1
ATOM 652 C CA . ALA A 1 84 ? 10.636 -4.056 -10.789 1.00 93.50 84 ALA A CA 1
ATOM 653 C C . ALA A 1 84 ? 11.191 -2.655 -10.496 1.00 93.50 84 ALA A C 1
ATOM 655 O O . ALA A 1 84 ? 11.070 -1.725 -11.307 1.00 93.50 84 ALA A O 1
ATOM 656 N N . LYS A 1 85 ? 11.802 -2.515 -9.324 1.00 91.06 85 LYS A N 1
ATOM 657 C CA . LYS A 1 85 ? 12.498 -1.305 -8.907 1.00 91.06 85 LYS A CA 1
ATOM 658 C C . LYS A 1 85 ? 13.738 -1.075 -9.793 1.00 91.06 85 LYS A C 1
ATOM 660 O O . LYS A 1 85 ? 14.441 -2.033 -10.113 1.00 91.06 85 LYS A O 1
ATOM 665 N N . PRO A 1 86 ? 14.065 0.177 -10.167 1.00 88.38 86 PRO A N 1
ATOM 666 C CA . PRO A 1 86 ? 15.343 0.486 -10.805 1.00 88.38 86 PRO A CA 1
ATOM 667 C C . PRO A 1 86 ? 16.533 0.020 -9.951 1.00 88.38 86 PRO A C 1
ATOM 669 O O . PRO A 1 86 ? 16.494 0.132 -8.725 1.00 88.38 86 PRO A O 1
ATOM 672 N N . ALA A 1 87 ? 17.617 -0.434 -10.587 1.00 84.50 87 ALA A N 1
ATOM 673 C CA . ALA A 1 87 ? 18.779 -1.010 -9.894 1.00 84.50 87 ALA A CA 1
ATOM 674 C C . ALA A 1 87 ? 19.354 -0.121 -8.769 1.00 84.50 87 ALA A C 1
ATOM 676 O O . ALA A 1 87 ? 19.840 -0.640 -7.771 1.00 84.50 87 ALA A O 1
ATOM 677 N N . ASN A 1 88 ? 19.237 1.205 -8.898 1.00 85.69 88 ASN A N 1
ATOM 678 C CA . ASN A 1 88 ? 19.801 2.182 -7.960 1.00 85.69 88 ASN A CA 1
ATOM 679 C C . ASN A 1 88 ? 18.754 2.900 -7.087 1.00 85.69 88 ASN A C 1
ATOM 681 O O . ASN A 1 88 ? 19.083 3.901 -6.457 1.00 85.69 88 ASN A O 1
ATOM 685 N N . ALA A 1 89 ? 17.492 2.464 -7.090 1.00 84.69 89 ALA A N 1
ATOM 686 C CA . ALA A 1 89 ? 16.468 3.047 -6.221 1.00 84.69 89 ALA A CA 1
ATOM 687 C C . ALA A 1 89 ? 16.439 2.349 -4.848 1.00 84.69 89 ALA A C 1
ATOM 689 O O . ALA A 1 89 ? 16.790 1.174 -4.744 1.00 84.69 89 ALA A O 1
ATOM 690 N N . GLU A 1 90 ? 16.011 3.056 -3.805 1.00 84.19 90 GLU A N 1
ATOM 691 C CA . GLU A 1 90 ? 15.806 2.516 -2.453 1.00 84.19 90 GLU A CA 1
ATOM 692 C C . GLU A 1 90 ? 14.459 1.773 -2.336 1.00 84.19 90 GLU A C 1
ATOM 694 O O . GLU A 1 90 ? 13.545 2.009 -3.129 1.00 84.19 90 GLU A O 1
ATOM 699 N N . GLY A 1 91 ? 14.341 0.863 -1.364 1.00 84.44 91 GLY A N 1
ATOM 700 C CA . GLY A 1 91 ? 13.125 0.089 -1.092 1.00 84.44 91 GLY A CA 1
ATOM 701 C C . GLY A 1 91 ? 13.198 -1.361 -1.574 1.00 84.44 91 GLY A C 1
ATOM 702 O O . GLY A 1 91 ? 14.281 -1.901 -1.807 1.00 84.44 91 GLY A O 1
ATOM 703 N N . TRP A 1 92 ? 12.034 -1.995 -1.718 1.00 91.25 92 TRP A N 1
ATOM 704 C CA . TRP A 1 92 ? 11.911 -3.405 -2.100 1.00 91.25 92 TRP A CA 1
ATOM 705 C C . TRP A 1 92 ? 12.069 -3.623 -3.607 1.00 91.25 92 TRP A C 1
ATOM 707 O O . TRP A 1 92 ? 12.020 -2.685 -4.402 1.00 91.25 92 TRP A O 1
ATOM 717 N N . ASP A 1 93 ? 12.229 -4.878 -4.025 1.00 92.69 93 ASP A N 1
ATOM 718 C CA . ASP A 1 93 ? 12.483 -5.240 -5.428 1.00 92.69 93 ASP A CA 1
ATOM 719 C C . ASP A 1 93 ? 11.346 -4.850 -6.382 1.00 92.69 93 ASP A C 1
ATOM 721 O O . ASP A 1 93 ? 11.555 -4.749 -7.593 1.00 92.69 93 ASP A O 1
ATOM 725 N N . SER A 1 94 ? 10.144 -4.609 -5.852 1.00 94.06 94 SER A N 1
ATOM 726 C CA . SER A 1 94 ? 8.941 -4.311 -6.626 1.00 94.06 94 SER A CA 1
ATOM 727 C C . SER A 1 94 ? 8.268 -3.014 -6.184 1.00 94.06 94 SER A C 1
ATOM 729 O O . SER A 1 94 ? 8.030 -2.779 -5.000 1.00 94.06 94 SER A O 1
ATOM 731 N N . ILE A 1 95 ? 7.900 -2.204 -7.175 1.00 95.44 95 ILE A N 1
ATOM 732 C CA . ILE A 1 95 ? 7.097 -0.992 -7.036 1.00 95.44 95 ILE A CA 1
ATOM 733 C C . ILE A 1 95 ? 5.682 -1.285 -7.538 1.00 95.44 95 ILE A C 1
ATOM 735 O O . ILE A 1 95 ? 5.496 -1.692 -8.687 1.00 95.44 95 ILE A O 1
ATOM 739 N N . LEU A 1 96 ? 4.686 -1.034 -6.695 1.00 96.75 96 LEU A N 1
ATOM 740 C CA . LEU A 1 96 ? 3.267 -1.174 -6.989 1.00 96.75 96 LEU A CA 1
ATOM 741 C C . LEU A 1 96 ? 2.628 0.207 -7.171 1.00 96.75 96 LEU A C 1
ATOM 743 O O . LEU A 1 96 ? 2.757 1.090 -6.328 1.00 96.75 96 LEU A O 1
ATOM 747 N N . THR A 1 97 ? 1.908 0.393 -8.275 1.00 97.69 97 THR A N 1
ATOM 748 C CA . THR A 1 97 ? 1.136 1.610 -8.555 1.00 97.69 97 THR A CA 1
ATOM 749 C C . THR A 1 97 ? -0.349 1.301 -8.516 1.00 97.69 97 THR A C 1
ATOM 751 O O . THR A 1 97 ? -0.850 0.526 -9.340 1.00 97.69 97 THR A O 1
ATOM 754 N N . ILE A 1 98 ? -1.056 1.943 -7.588 1.00 98.31 98 ILE A N 1
ATOM 755 C CA . ILE A 1 98 ? -2.494 1.765 -7.385 1.00 98.31 98 ILE A CA 1
ATOM 756 C C . ILE A 1 98 ? -3.249 2.370 -8.568 1.00 98.31 98 ILE A C 1
ATOM 758 O O . ILE A 1 98 ? -3.023 3.513 -8.962 1.00 98.31 98 ILE A O 1
ATOM 762 N N . LYS A 1 99 ? -4.158 1.589 -9.154 1.00 98.00 99 LYS A N 1
ATOM 763 C CA . LYS A 1 99 ? -5.074 2.046 -10.208 1.00 98.00 99 LYS A CA 1
ATOM 764 C C . LYS A 1 99 ? -6.483 2.250 -9.682 1.00 98.00 99 LYS A C 1
ATOM 766 O O . LYS A 1 99 ? -7.178 3.141 -10.157 1.00 98.00 99 LYS A O 1
ATOM 771 N N . LYS A 1 100 ? -6.891 1.448 -8.697 1.00 98.12 100 LYS A N 1
ATOM 772 C CA . LYS A 1 100 ? -8.208 1.542 -8.070 1.00 98.12 100 LYS A CA 1
ATOM 773 C C . LYS A 1 100 ? -8.192 0.913 -6.683 1.00 98.12 100 LYS A C 1
ATOM 775 O O . LYS A 1 100 ? -7.622 -0.158 -6.483 1.00 98.12 100 LYS A O 1
ATOM 780 N N . ILE A 1 101 ? -8.870 1.568 -5.748 1.00 98.50 101 ILE A N 1
ATOM 781 C CA . ILE A 1 101 ? -9.147 1.035 -4.413 1.00 98.50 101 ILE A CA 1
ATOM 782 C C . ILE A 1 101 ? -10.457 0.253 -4.510 1.00 98.50 101 ILE A C 1
ATOM 784 O O . ILE A 1 101 ? -11.492 0.833 -4.839 1.00 98.50 101 ILE A O 1
ATOM 788 N N . VAL A 1 102 ? -10.409 -1.058 -4.276 1.00 98.31 102 VAL A N 1
ATOM 789 C CA . VAL A 1 102 ? -11.601 -1.920 -4.299 1.00 98.31 102 VAL A CA 1
ATOM 790 C C . VAL A 1 102 ? -12.226 -1.977 -2.910 1.00 98.31 102 VAL A C 1
ATOM 792 O O . VAL A 1 102 ? -13.436 -1.824 -2.780 1.00 98.31 102 VAL A O 1
ATOM 795 N N . GLU A 1 103 ? -11.403 -2.158 -1.878 1.00 97.62 103 GLU A N 1
ATOM 796 C CA . GLU A 1 103 ? -11.856 -2.299 -0.496 1.00 97.62 103 GLU A CA 1
ATOM 797 C C . GLU A 1 103 ? -10.781 -1.825 0.489 1.00 97.62 103 GLU A C 1
ATOM 799 O O . GLU A 1 103 ? -9.586 -2.013 0.250 1.00 97.62 103 GLU A O 1
ATOM 804 N N . VAL A 1 104 ? -11.224 -1.245 1.605 1.00 97.31 104 VAL A N 1
ATOM 805 C CA . VAL A 1 104 ? -10.420 -0.999 2.808 1.00 97.31 104 VAL A CA 1
ATOM 806 C C . VAL A 1 104 ? -11.208 -1.582 3.975 1.00 97.31 104 VAL A C 1
ATOM 808 O O . VAL A 1 104 ? -12.330 -1.138 4.228 1.00 97.31 104 VAL A O 1
ATOM 811 N N . SER A 1 105 ? -10.654 -2.593 4.638 1.00 91.38 105 SER A N 1
ATOM 812 C CA . SER A 1 105 ? -11.354 -3.362 5.669 1.00 91.38 105 SER A CA 1
ATOM 813 C C . SER A 1 105 ? -10.783 -3.054 7.061 1.00 91.38 105 SER A C 1
ATOM 815 O O . SER A 1 105 ? -9.632 -2.630 7.173 1.00 91.38 105 SER A O 1
ATOM 817 N N . PRO A 1 106 ? -11.550 -3.286 8.140 1.00 87.00 106 PRO A N 1
ATOM 818 C CA . PRO A 1 106 ? -11.048 -3.126 9.500 1.00 87.00 106 PRO A CA 1
ATOM 819 C C . PRO A 1 106 ? -9.855 -4.048 9.775 1.00 87.00 106 PRO A C 1
ATOM 821 O O . PRO A 1 106 ? -9.875 -5.224 9.401 1.00 87.00 106 PRO A O 1
ATOM 824 N N . THR A 1 107 ? -8.848 -3.541 10.486 1.00 76.06 107 THR A N 1
ATOM 825 C CA . THR A 1 107 ? -7.760 -4.364 11.022 1.00 76.06 107 THR A CA 1
ATOM 826 C C . THR A 1 107 ? -8.346 -5.382 11.997 1.00 76.06 107 THR A C 1
ATOM 828 O O . THR A 1 107 ? -9.123 -5.024 12.885 1.00 76.06 107 THR A O 1
ATOM 831 N N . ALA A 1 108 ? -8.015 -6.665 11.827 1.00 65.44 108 ALA A N 1
ATOM 832 C CA . ALA A 1 108 ? -8.457 -7.700 12.752 1.00 65.44 108 ALA A CA 1
ATOM 833 C C . ALA A 1 108 ? -7.840 -7.421 14.130 1.00 65.44 108 ALA A C 1
ATOM 835 O O . ALA A 1 108 ? -6.641 -7.594 14.336 1.00 65.44 108 ALA A O 1
ATOM 836 N N . VAL A 1 109 ? -8.664 -6.946 15.063 1.00 55.22 109 VAL A N 1
ATOM 837 C CA . VAL A 1 109 ? -8.267 -6.707 16.450 1.00 55.22 109 VAL A CA 1
ATOM 838 C C . VAL A 1 109 ? -8.017 -8.073 17.094 1.00 55.22 109 VAL A C 1
ATOM 840 O O . VAL A 1 109 ? -8.960 -8.809 17.383 1.00 55.22 109 VAL A O 1
ATOM 843 N N . GLY A 1 110 ? -6.747 -8.439 17.292 1.00 56.81 110 GLY A N 1
ATOM 844 C CA . GLY A 1 110 ? -6.400 -9.421 18.322 1.00 56.81 110 GLY A CA 1
ATOM 845 C C . GLY A 1 110 ? -6.864 -8.887 19.685 1.00 56.81 110 GLY A C 1
ATOM 846 O O . GLY A 1 110 ? -6.897 -7.667 19.843 1.00 56.81 110 GLY A O 1
ATOM 847 N N . PRO A 1 111 ? -7.278 -9.745 20.637 1.00 47.81 111 PRO A N 1
ATOM 848 C CA . PRO A 1 111 ? -7.845 -9.288 21.905 1.00 47.81 111 PRO A CA 1
ATOM 849 C C . PRO A 1 111 ? -6.901 -8.278 22.561 1.00 47.81 111 PRO A C 1
ATOM 851 O O . PRO A 1 111 ? -5.709 -8.557 22.689 1.00 47.81 111 PRO A O 1
ATOM 854 N N . ASP A 1 112 ? -7.439 -7.108 22.914 1.00 55.84 112 ASP A N 1
ATOM 855 C CA . ASP A 1 112 ? -6.706 -6.032 23.573 1.00 55.84 112 ASP A CA 1
ATOM 856 C C . ASP A 1 112 ? -6.066 -6.605 24.852 1.00 55.84 112 ASP A C 1
ATOM 858 O O . ASP A 1 112 ? -6.748 -6.853 25.846 1.00 55.84 112 ASP A O 1
ATOM 862 N N . ILE A 1 113 ? -4.759 -6.889 24.826 1.00 58.69 113 ILE A N 1
ATOM 863 C CA . ILE A 1 113 ? -4.012 -7.130 26.061 1.00 58.69 113 ILE A CA 1
ATOM 864 C C . ILE A 1 113 ? -3.788 -5.748 26.655 1.00 58.69 113 ILE A C 1
ATOM 866 O O . ILE A 1 113 ? -2.836 -5.048 26.319 1.00 58.69 113 ILE A O 1
ATOM 870 N N . GLU A 1 114 ? -4.731 -5.344 27.494 1.00 57.97 114 GLU A N 1
ATOM 871 C CA . GLU A 1 114 ? -4.595 -4.221 28.405 1.00 57.97 114 GLU A CA 1
ATOM 872 C C . GLU A 1 114 ? -3.431 -4.557 29.346 1.00 57.97 114 GLU A C 1
ATOM 874 O O . GLU A 1 114 ? -3.558 -5.346 30.282 1.00 57.97 114 GLU A O 1
ATOM 879 N N . ILE A 1 115 ? -2.237 -4.059 29.019 1.00 58.56 115 ILE A N 1
ATOM 880 C CA . ILE A 1 115 ? -1.086 -4.179 29.906 1.00 58.56 115 ILE A CA 1
ATOM 881 C C . ILE A 1 115 ? -1.341 -3.173 31.028 1.00 58.56 115 ILE A C 1
ATOM 883 O O . ILE A 1 115 ? -1.034 -1.991 30.885 1.00 58.56 115 ILE A O 1
ATOM 887 N N . GLU A 1 116 ? -1.951 -3.620 32.128 1.00 54.34 116 GLU A N 1
ATOM 888 C CA . GLU A 1 116 ? -1.914 -2.853 33.370 1.00 54.34 116 GLU A CA 1
ATOM 889 C C . GLU A 1 116 ? -0.439 -2.653 33.743 1.00 54.34 116 GLU A C 1
ATOM 891 O O . GLU A 1 116 ? 0.270 -3.589 34.123 1.00 54.34 116 GLU A O 1
ATOM 896 N N . GLU A 1 117 ? 0.047 -1.420 33.604 1.00 53.44 117 GLU A N 1
ATOM 897 C CA . GLU A 1 117 ? 1.328 -1.008 34.160 1.00 53.44 117 GLU A CA 1
ATOM 898 C C . GLU A 1 117 ? 1.241 -1.090 35.690 1.00 53.44 117 GLU A C 1
ATOM 900 O O . GLU A 1 117 ? 0.885 -0.131 36.379 1.00 53.44 117 GLU A O 1
ATOM 905 N N . THR A 1 118 ? 1.573 -2.253 36.254 1.00 48.81 118 THR A N 1
ATOM 906 C CA . THR A 1 118 ? 1.860 -2.364 37.687 1.00 48.81 118 THR A CA 1
ATOM 907 C C . THR A 1 118 ? 3.107 -1.541 37.996 1.00 48.81 118 THR A C 1
ATOM 909 O O . THR A 1 118 ? 4.241 -1.992 37.845 1.00 48.81 118 THR A O 1
ATOM 912 N N . LYS A 1 119 ? 2.876 -0.299 38.416 1.00 51.53 119 LYS A N 1
ATOM 913 C CA . LYS A 1 119 ? 3.871 0.590 39.006 1.00 51.53 119 LYS A CA 1
ATOM 914 C C . LYS A 1 119 ? 4.472 -0.081 40.250 1.00 51.53 119 LYS A C 1
ATOM 916 O O . LYS A 1 119 ? 3.756 -0.290 41.229 1.00 51.53 119 LYS A O 1
ATOM 921 N N . GLN A 1 120 ? 5.759 -0.431 40.187 1.00 44.91 120 GLN A N 1
ATOM 922 C CA . GLN A 1 120 ? 6.589 -0.719 41.366 1.00 44.91 120 GLN A CA 1
ATOM 923 C C . GLN A 1 120 ? 7.098 0.579 41.996 1.00 44.91 120 GLN A C 1
ATOM 925 O O . GLN A 1 120 ? 7.339 1.551 41.242 1.00 44.91 120 GLN A O 1
#